Protein AF-A0A966VSQ1-F1 (afdb_monomer_lite)

Structure (mmCIF, N/CA/C/O backbone):
data_AF-A0A966VSQ1-F1
#
_entry.id   AF-A0A966VSQ1-F1
#
loop_
_atom_site.group_PDB
_atom_site.id
_atom_site.type_symbol
_atom_site.label_atom_id
_atom_site.label_alt_id
_atom_site.label_comp_id
_atom_site.label_asym_id
_atom_site.label_entity_id
_atom_site.label_seq_id
_atom_site.pdbx_PDB_ins_code
_atom_site.Cartn_x
_atom_site.Cartn_y
_atom_site.Cartn_z
_atom_site.occupancy
_atom_site.B_iso_or_equiv
_atom_site.auth_seq_id
_atom_site.auth_comp_id
_atom_site.auth_asym_id
_atom_site.auth_atom_id
_atom_site.pdbx_PDB_model_num
ATOM 1 N N . PHE A 1 1 ? 15.823 -20.113 -12.854 1.00 43.09 1 PHE A N 1
ATOM 2 C CA . PHE A 1 1 ? 14.601 -19.615 -12.197 1.00 43.09 1 PHE A CA 1
ATOM 3 C C . PHE A 1 1 ? 14.034 -18.511 -13.067 1.00 43.09 1 PHE A C 1
ATOM 5 O O . PHE A 1 1 ? 14.763 -17.575 -13.354 1.00 43.09 1 PHE A O 1
ATOM 12 N N . ARG A 1 2 ? 12.802 -18.638 -13.575 1.00 45.41 2 ARG A N 1
ATOM 13 C CA . ARG A 1 2 ? 12.134 -17.494 -14.207 1.00 45.41 2 ARG A CA 1
ATOM 14 C C . ARG A 1 2 ? 11.855 -16.509 -13.079 1.00 45.41 2 ARG A C 1
ATOM 16 O O . ARG A 1 2 ? 11.049 -16.825 -12.212 1.00 45.41 2 ARG A O 1
ATOM 23 N N . GLU A 1 3 ? 12.594 -15.405 -13.036 1.00 45.22 3 GLU A N 1
ATOM 24 C CA . GLU A 1 3 ? 12.303 -14.265 -12.172 1.00 45.22 3 GLU A CA 1
ATOM 25 C C . GLU A 1 3 ? 10.860 -13.851 -12.436 1.00 45.22 3 GLU A C 1
ATOM 27 O O . GLU A 1 3 ? 10.547 -13.176 -13.418 1.00 45.22 3 GLU A O 1
ATOM 32 N N . VAL A 1 4 ? 9.951 -14.322 -11.589 1.00 45.12 4 VAL A N 1
ATOM 33 C CA . VAL A 1 4 ? 8.610 -13.770 -11.521 1.00 45.12 4 VAL A CA 1
ATOM 34 C C . VAL A 1 4 ? 8.841 -12.377 -10.963 1.00 45.12 4 VAL A C 1
ATOM 36 O O . VAL A 1 4 ? 9.002 -12.210 -9.756 1.00 45.12 4 VAL A O 1
ATOM 39 N N . LYS A 1 5 ? 8.985 -11.374 -11.839 1.00 55.16 5 LYS A N 1
ATOM 40 C CA . LYS A 1 5 ? 8.933 -9.984 -11.390 1.00 55.16 5 LYS A CA 1
ATOM 41 C C . LYS A 1 5 ? 7.647 -9.878 -10.578 1.00 55.16 5 LYS A C 1
ATOM 43 O O . LYS A 1 5 ? 6.602 -10.259 -11.113 1.00 55.16 5 LYS A O 1
ATOM 48 N N . PRO A 1 6 ? 7.693 -9.433 -9.312 1.00 56.19 6 PRO A N 1
ATOM 49 C CA . PRO A 1 6 ? 6.459 -9.166 -8.600 1.00 56.19 6 PRO A CA 1
ATOM 50 C C . PRO A 1 6 ? 5.655 -8.223 -9.487 1.00 56.19 6 PRO A C 1
ATOM 52 O O . PRO A 1 6 ? 6.182 -7.190 -9.906 1.00 56.19 6 PRO A O 1
ATOM 55 N N . ALA A 1 7 ? 4.443 -8.629 -9.872 1.00 64.31 7 ALA A N 1
ATOM 56 C CA . ALA A 1 7 ? 3.564 -7.754 -10.626 1.00 64.31 7 ALA A CA 1
ATOM 57 C C . ALA A 1 7 ? 3.404 -6.492 -9.776 1.00 64.31 7 ALA A C 1
ATOM 59 O O . ALA A 1 7 ? 2.860 -6.540 -8.674 1.00 64.31 7 ALA A O 1
ATOM 60 N N . GLN A 1 8 ? 4.012 -5.394 -10.222 1.00 84.38 8 GLN A N 1
ATOM 61 C CA . GLN A 1 8 ? 3.997 -4.159 -9.458 1.00 84.38 8 GLN A CA 1
ATOM 62 C C . GLN A 1 8 ? 2.558 -3.664 -9.451 1.00 84.38 8 GLN A C 1
ATOM 64 O O . GLN A 1 8 ? 1.940 -3.579 -10.511 1.00 84.38 8 GLN A O 1
ATOM 69 N N . VAL A 1 9 ? 2.036 -3.294 -8.283 1.00 88.19 9 VAL A N 1
ATOM 70 C CA . VAL A 1 9 ? 0.668 -2.766 -8.168 1.00 88.19 9 VAL A CA 1
ATOM 71 C C . VAL A 1 9 ? 0.502 -1.556 -9.091 1.00 88.19 9 VAL A C 1
ATOM 73 O O . VAL A 1 9 ? -0.510 -1.427 -9.765 1.00 88.19 9 VAL A O 1
ATOM 76 N N . GLY A 1 10 ? 1.559 -0.752 -9.250 1.00 87.50 10 GLY A N 1
ATOM 77 C CA . GLY A 1 10 ? 1.642 0.368 -10.196 1.00 87.50 10 GLY A CA 1
ATOM 78 C C . GLY A 1 10 ? 1.398 0.045 -11.675 1.00 87.50 10 GLY A C 1
ATOM 79 O O . GLY A 1 10 ? 1.050 0.945 -12.437 1.00 87.50 10 GLY A O 1
ATOM 80 N N . ALA A 1 11 ? 1.572 -1.212 -12.088 1.00 90.06 11 ALA A N 1
ATOM 81 C CA . ALA A 1 11 ? 1.343 -1.658 -13.461 1.00 90.06 11 ALA A CA 1
ATOM 82 C C . ALA A 1 11 ? -0.108 -2.103 -13.717 1.00 90.06 11 ALA A C 1
ATOM 84 O O . ALA A 1 11 ? -0.489 -2.301 -14.869 1.00 90.06 11 ALA A O 1
ATOM 85 N N . LEU A 1 12 ? -0.915 -2.268 -12.665 1.00 90.69 12 LEU A N 1
ATOM 86 C CA . LEU A 1 12 ? -2.312 -2.678 -12.780 1.00 90.69 12 LEU A CA 1
ATOM 87 C C . LEU A 1 12 ? -3.218 -1.477 -13.099 1.00 90.69 12 LEU A C 1
ATOM 89 O O . LEU A 1 12 ? -2.988 -0.377 -12.597 1.00 90.69 12 LEU A O 1
ATOM 93 N N . PRO A 1 13 ? -4.291 -1.646 -13.883 1.00 93.00 13 PRO A N 1
ATOM 94 C CA . PRO A 1 13 ? -5.338 -0.634 -13.941 1.00 93.00 13 PRO A CA 1
ATOM 95 C C . PRO A 1 13 ? -6.022 -0.499 -12.571 1.00 93.00 13 PRO A C 1
ATOM 97 O O . PRO A 1 13 ? -6.056 -1.449 -11.788 1.00 93.00 13 PRO A O 1
ATOM 100 N N . ALA A 1 14 ? -6.572 0.679 -12.275 1.00 91.75 14 ALA A N 1
ATOM 101 C CA . ALA A 1 14 ? -7.141 0.980 -10.961 1.00 91.75 14 ALA A CA 1
ATOM 102 C C . ALA A 1 14 ? -8.297 0.026 -10.589 1.00 91.75 14 ALA A C 1
ATOM 104 O O . ALA A 1 14 ? -8.331 -0.487 -9.472 1.00 91.75 14 ALA A O 1
ATOM 105 N N . ASP A 1 15 ? -9.165 -0.317 -11.545 1.00 91.06 15 ASP A N 1
ATOM 106 C CA . ASP A 1 15 ? -10.234 -1.307 -11.348 1.00 91.06 15 ASP A CA 1
ATOM 107 C C . ASP A 1 15 ? -9.709 -2.709 -11.009 1.00 91.06 15 ASP A C 1
ATOM 109 O O . ASP A 1 15 ? -10.309 -3.423 -10.207 1.00 91.06 15 ASP A O 1
ATOM 113 N N . ALA A 1 16 ? -8.557 -3.107 -11.562 1.00 91.69 16 ALA A N 1
ATOM 114 C CA . ALA A 1 16 ? -7.957 -4.398 -11.226 1.00 91.69 16 ALA A CA 1
ATOM 115 C C . ALA A 1 16 ? -7.406 -4.418 -9.797 1.00 91.69 16 ALA A C 1
ATOM 117 O O . ALA A 1 16 ? -7.420 -5.470 -9.170 1.00 91.69 16 ALA A O 1
ATOM 118 N N . VAL A 1 17 ? -6.969 -3.273 -9.259 1.00 93.00 17 VAL A N 1
ATOM 119 C CA . VAL A 1 17 ? -6.539 -3.172 -7.854 1.00 93.00 17 VAL A CA 1
ATOM 120 C C . VAL A 1 17 ? -7.715 -3.423 -6.913 1.00 93.00 17 VAL A C 1
ATOM 122 O O . VAL A 1 17 ? -7.561 -4.149 -5.934 1.00 93.00 17 VAL A O 1
ATOM 125 N N . ARG A 1 18 ? -8.906 -2.912 -7.248 1.00 93.75 18 ARG A N 1
ATOM 126 C CA . ARG A 1 18 ? -10.138 -3.197 -6.498 1.00 93.75 18 ARG A CA 1
ATOM 127 C C . ARG A 1 18 ? -10.529 -4.674 -6.545 1.00 93.75 18 ARG A C 1
ATOM 129 O O . ARG A 1 18 ? -11.092 -5.170 -5.576 1.00 93.75 18 ARG A O 1
ATOM 136 N N . ALA A 1 19 ? -10.237 -5.364 -7.645 1.00 94.31 19 ALA A N 1
ATOM 137 C CA . ALA A 1 19 ? -10.566 -6.775 -7.831 1.00 94.31 19 ALA A CA 1
ATOM 138 C C . ALA A 1 19 ? -9.620 -7.750 -7.101 1.00 94.31 19 ALA A C 1
ATOM 140 O O . ALA A 1 19 ? -9.873 -8.951 -7.126 1.00 94.31 19 ALA A O 1
ATOM 141 N N . LEU A 1 20 ? -8.536 -7.272 -6.476 1.00 92.69 20 LEU A N 1
ATOM 142 C CA . LEU A 1 20 ? -7.604 -8.130 -5.740 1.00 92.69 20 LEU A CA 1
ATOM 143 C C . LEU A 1 20 ? -8.211 -8.626 -4.428 1.00 92.69 20 LEU A C 1
ATOM 145 O O . LEU A 1 20 ? -8.701 -7.844 -3.618 1.00 92.69 20 LEU A O 1
ATOM 149 N N . ASP A 1 21 ? -8.085 -9.912 -4.140 1.00 94.06 21 ASP A N 1
ATOM 150 C CA . ASP A 1 21 ? -8.487 -10.420 -2.833 1.00 94.06 21 ASP A CA 1
ATOM 151 C C . ASP A 1 21 ? -7.537 -9.926 -1.725 1.00 94.06 21 ASP A C 1
ATOM 153 O O . ASP A 1 21 ? -6.319 -9.843 -1.935 1.00 94.06 21 ASP A O 1
ATOM 157 N N . PRO A 1 22 ? -8.030 -9.683 -0.496 1.00 93.62 22 PRO A N 1
ATOM 158 C CA . PRO A 1 22 ? -7.177 -9.318 0.638 1.00 93.62 22 PRO A CA 1
ATOM 159 C C . PRO A 1 22 ? -6.029 -10.321 0.865 1.00 93.62 22 PRO A C 1
ATOM 161 O O . PRO A 1 22 ? -4.897 -9.933 1.158 1.00 93.62 22 PRO A O 1
ATOM 164 N N . ALA A 1 23 ? -6.284 -11.616 0.650 1.00 91.81 23 ALA A N 1
ATOM 165 C CA . ALA A 1 23 ? -5.263 -12.660 0.744 1.00 91.81 23 ALA A CA 1
ATOM 166 C C . ALA A 1 23 ? -4.155 -12.511 -0.314 1.00 91.81 23 ALA A C 1
ATOM 168 O O . ALA A 1 23 ? -2.989 -12.774 -0.017 1.00 91.81 23 ALA A O 1
ATOM 169 N N . GLN A 1 24 ? -4.495 -12.053 -1.524 1.00 92.19 24 GLN A N 1
ATOM 170 C CA . GLN A 1 24 ? -3.512 -11.765 -2.570 1.00 92.19 24 GLN A CA 1
ATOM 171 C C . GLN A 1 24 ? -2.658 -10.557 -2.188 1.00 92.19 24 GLN A C 1
ATOM 173 O O . GLN A 1 24 ? -1.443 -10.599 -2.359 1.00 92.19 24 GLN A O 1
ATOM 178 N N . ILE A 1 25 ? -3.264 -9.519 -1.601 1.00 92.38 25 ILE A N 1
ATOM 179 C CA . ILE A 1 25 ? -2.537 -8.343 -1.103 1.00 92.38 25 ILE A CA 1
ATOM 180 C C . ILE A 1 25 ? -1.547 -8.727 -0.007 1.00 92.38 25 ILE A C 1
ATOM 182 O O . ILE A 1 25 ? -0.383 -8.343 -0.083 1.00 92.38 25 ILE A O 1
ATOM 186 N N . ASN A 1 26 ? -1.970 -9.546 0.955 1.00 91.12 26 ASN A N 1
ATOM 187 C CA . ASN A 1 26 ? -1.099 -10.041 2.022 1.00 91.12 26 ASN A CA 1
ATOM 188 C C . ASN A 1 26 ? 0.042 -10.948 1.510 1.00 91.12 26 ASN A C 1
ATOM 190 O O . ASN A 1 26 ? 1.064 -11.081 2.180 1.00 91.12 26 ASN A O 1
ATOM 194 N N . ALA A 1 27 ? -0.126 -11.588 0.348 1.00 91.12 27 ALA A N 1
ATOM 195 C CA . ALA A 1 27 ? 0.889 -12.445 -0.265 1.00 91.12 27 ALA A CA 1
ATOM 196 C C . ALA A 1 27 ? 1.890 -11.680 -1.154 1.00 91.12 27 ALA A C 1
ATOM 198 O O . ALA A 1 27 ? 2.909 -12.250 -1.552 1.00 91.12 27 ALA A O 1
ATOM 199 N N . MET A 1 28 ? 1.623 -10.412 -1.487 1.00 90.62 28 MET A N 1
ATOM 200 C CA . MET A 1 28 ? 2.526 -9.610 -2.311 1.00 90.62 28 MET A CA 1
ATOM 201 C C . MET A 1 28 ? 3.766 -9.171 -1.518 1.00 90.62 28 MET A C 1
ATOM 203 O O . MET A 1 28 ? 3.659 -8.788 -0.354 1.00 90.62 28 MET A O 1
ATOM 207 N N . PRO A 1 29 ? 4.959 -9.164 -2.138 1.00 91.69 29 PRO A N 1
ATOM 208 C CA . PRO A 1 29 ? 6.137 -8.596 -1.499 1.00 91.69 29 PRO A CA 1
ATOM 209 C C . PRO A 1 29 ? 6.004 -7.074 -1.400 1.00 91.69 29 PRO A C 1
ATOM 211 O O . PRO A 1 29 ? 5.513 -6.434 -2.330 1.00 91.69 29 PRO A O 1
ATOM 214 N N . SER A 1 30 ? 6.551 -6.472 -0.340 1.00 92.44 30 SER A N 1
ATOM 215 C CA . SER A 1 30 ? 6.445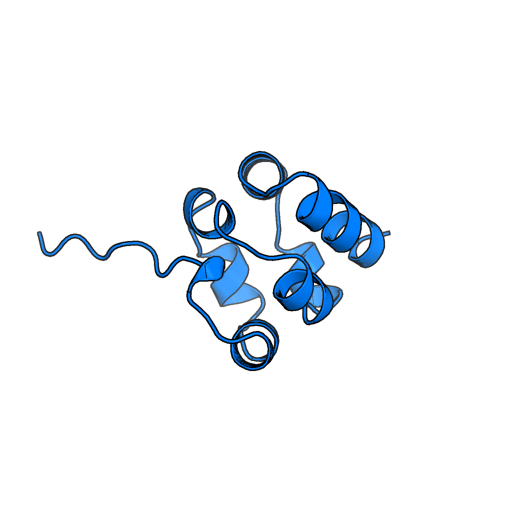 -5.024 -0.102 1.00 92.44 30 SER A CA 1
ATOM 216 C C . SER A 1 30 ? 6.946 -4.175 -1.282 1.00 92.44 30 SER A C 1
ATOM 218 O O . SER A 1 30 ? 6.382 -3.129 -1.595 1.00 92.44 30 SER A O 1
ATOM 220 N N . ALA A 1 31 ? 7.952 -4.658 -2.021 1.00 90.38 31 ALA A N 1
ATOM 221 C CA . ALA A 1 31 ? 8.473 -3.995 -3.219 1.00 90.38 31 ALA A CA 1
ATOM 222 C C . ALA A 1 31 ? 7.429 -3.817 -4.346 1.00 90.38 31 ALA A C 1
ATOM 224 O O . ALA A 1 31 ? 7.566 -2.910 -5.168 1.00 90.38 31 ALA A O 1
ATOM 225 N N . ALA A 1 32 ? 6.375 -4.640 -4.387 1.00 91.25 32 ALA A N 1
ATOM 226 C CA . ALA A 1 32 ? 5.302 -4.526 -5.376 1.00 91.25 32 ALA A CA 1
ATOM 227 C C . ALA A 1 32 ? 4.510 -3.214 -5.234 1.00 91.25 32 ALA A C 1
ATOM 229 O O . ALA A 1 32 ? 3.983 -2.704 -6.225 1.00 91.25 32 ALA A O 1
ATOM 230 N N . PHE A 1 33 ? 4.468 -2.637 -4.029 1.00 93.56 33 PHE A N 1
ATOM 231 C CA . PHE A 1 33 ? 3.730 -1.407 -3.737 1.00 93.56 33 PHE A CA 1
ATOM 232 C C . PHE A 1 33 ? 4.517 -0.126 -4.053 1.00 93.56 33 PHE A C 1
ATOM 234 O O . PHE A 1 33 ? 3.936 0.958 -4.064 1.00 93.56 33 PHE A O 1
ATOM 241 N N . GLY A 1 34 ? 5.814 -0.223 -4.366 1.00 92.75 34 GLY A N 1
ATOM 242 C CA . GLY A 1 34 ? 6.662 0.955 -4.590 1.00 92.75 34 GLY A CA 1
ATOM 243 C C . GLY A 1 34 ? 6.324 1.775 -5.832 1.00 92.75 34 GLY A C 1
ATOM 244 O O . GLY A 1 34 ? 6.614 2.966 -5.879 1.00 92.75 34 GLY A O 1
ATOM 245 N N . GLY A 1 35 ? 5.660 1.164 -6.816 1.00 90.50 35 GLY A N 1
ATOM 246 C CA . GLY A 1 35 ? 5.154 1.857 -8.004 1.00 90.50 35 GLY A CA 1
ATOM 247 C C . GLY A 1 35 ? 3.692 2.298 -7.909 1.00 90.50 35 GLY A C 1
ATOM 248 O O . GLY A 1 35 ? 3.148 2.764 -8.908 1.00 90.50 35 GLY A O 1
ATOM 249 N N . MET A 1 36 ? 3.026 2.090 -6.769 1.00 95.25 36 MET A N 1
ATOM 250 C CA . MET A 1 36 ? 1.587 2.326 -6.641 1.00 95.25 36 MET A CA 1
ATOM 251 C C . MET A 1 36 ? 1.242 3.810 -6.815 1.00 95.25 36 MET A C 1
ATOM 253 O O . MET A 1 36 ? 1.928 4.689 -6.295 1.00 95.25 36 MET A O 1
ATOM 257 N N . LYS A 1 37 ? 0.158 4.094 -7.534 1.00 95.62 37 LYS A N 1
ATOM 258 C CA . LYS A 1 37 ? -0.328 5.452 -7.803 1.00 95.62 37 LYS A CA 1
ATOM 259 C C . LYS A 1 37 ? -1.470 5.835 -6.855 1.00 95.62 37 LYS A C 1
ATOM 261 O O . LYS A 1 37 ? -2.213 4.953 -6.422 1.00 95.62 37 LYS A O 1
ATOM 266 N N . PRO A 1 38 ? -1.682 7.135 -6.573 1.00 96.44 38 PRO A N 1
ATOM 267 C CA . PRO A 1 38 ? -2.800 7.593 -5.745 1.00 96.44 38 PRO A CA 1
ATOM 268 C C . PRO A 1 38 ? -4.168 7.117 -6.250 1.00 96.44 38 PRO A C 1
ATOM 270 O O . PRO A 1 38 ? -4.989 6.676 -5.455 1.00 96.44 38 PRO A O 1
ATOM 273 N N . GLU A 1 39 ? -4.379 7.122 -7.568 1.00 95.94 39 GLU A N 1
ATOM 274 C CA . GLU A 1 39 ? -5.626 6.670 -8.205 1.00 95.94 39 GLU A CA 1
ATOM 275 C C . GLU A 1 39 ? -5.928 5.197 -7.898 1.00 95.94 39 GLU A C 1
ATOM 277 O O . GLU A 1 39 ? -7.070 4.832 -7.654 1.00 95.94 39 GLU A O 1
ATOM 282 N N . GLN A 1 40 ? -4.897 4.350 -7.849 1.00 96.00 40 GLN A N 1
ATOM 283 C CA . GLN A 1 40 ? -5.031 2.941 -7.476 1.00 96.00 40 GLN A CA 1
ATOM 284 C C . GLN A 1 40 ? -5.311 2.783 -5.981 1.00 96.00 40 GLN A C 1
ATOM 286 O O . GLN A 1 40 ? -6.099 1.932 -5.584 1.00 96.00 40 GLN A O 1
ATOM 291 N N . ALA A 1 41 ? -4.675 3.607 -5.144 1.00 96.06 41 ALA A N 1
ATOM 292 C CA . ALA A 1 41 ? -4.875 3.575 -3.699 1.00 96.06 41 ALA A CA 1
ATOM 293 C C . ALA A 1 41 ? -6.302 3.985 -3.312 1.00 96.06 41 ALA A C 1
ATOM 295 O O . ALA A 1 41 ? -6.849 3.452 -2.354 1.00 96.06 41 ALA A O 1
ATOM 296 N N . GLN A 1 42 ? -6.921 4.880 -4.086 1.00 96.19 42 GLN A N 1
ATOM 297 C CA . GLN A 1 42 ? -8.326 5.265 -3.927 1.00 96.19 42 GLN A CA 1
ATOM 298 C C . GLN A 1 42 ? -9.312 4.142 -4.276 1.00 96.19 42 GLN A C 1
ATOM 300 O O . GLN A 1 42 ? -10.458 4.198 -3.841 1.00 96.19 42 GLN A O 1
ATOM 305 N N . GLN A 1 43 ? -8.889 3.133 -5.043 1.00 96.88 43 GLN A N 1
ATOM 306 C CA . GLN A 1 43 ? -9.733 1.982 -5.380 1.00 96.88 43 GLN A CA 1
ATOM 307 C C . GLN A 1 43 ? -9.689 0.863 -4.332 1.00 96.88 43 GLN A C 1
ATOM 309 O O . GLN A 1 43 ? -10.513 -0.055 -4.397 1.00 96.88 43 GLN A O 1
ATOM 314 N N . LEU A 1 44 ? -8.760 0.937 -3.371 1.00 96.25 44 LEU A N 1
ATOM 315 C CA . LEU A 1 44 ? -8.661 -0.039 -2.291 1.00 96.25 44 LEU A CA 1
ATOM 316 C C . LEU A 1 44 ? -9.895 0.005 -1.386 1.00 96.25 44 LEU A C 1
ATOM 318 O O . LEU A 1 44 ? -10.421 1.068 -1.053 1.00 96.25 44 LEU A O 1
ATOM 322 N N . THR A 1 45 ? -10.321 -1.167 -0.933 1.00 96.25 45 THR A N 1
ATOM 323 C CA . THR A 1 45 ? -11.323 -1.308 0.125 1.00 96.25 45 THR A CA 1
ATOM 324 C C . THR A 1 45 ? -10.667 -1.255 1.512 1.00 96.25 45 THR A C 1
ATOM 326 O O . THR A 1 45 ? -9.467 -1.519 1.637 1.00 96.25 45 THR A O 1
ATOM 329 N N . PRO A 1 46 ? -11.431 -0.973 2.585 1.00 95.69 46 PRO A N 1
ATOM 330 C CA . PRO A 1 46 ? -10.913 -1.048 3.954 1.00 95.69 46 PRO A CA 1
ATOM 331 C C . PRO A 1 46 ? -10.342 -2.430 4.307 1.00 95.69 46 PRO A C 1
ATOM 333 O O . PRO A 1 46 ? -9.304 -2.530 4.955 1.00 95.69 46 PRO A O 1
ATOM 336 N N . GLU A 1 47 ? -10.966 -3.507 3.822 1.00 95.81 47 GLU A N 1
ATOM 337 C CA . GLU A 1 47 ? -10.513 -4.885 4.060 1.00 95.81 47 GLU A CA 1
ATOM 338 C C . GLU A 1 47 ? -9.164 -5.176 3.391 1.00 95.81 47 GLU A C 1
ATOM 340 O O . GLU A 1 47 ? -8.277 -5.775 4.000 1.00 95.81 47 GLU A O 1
ATOM 345 N N . GLN A 1 48 ? -8.985 -4.710 2.153 1.00 96.25 48 GLN A N 1
ATOM 346 C CA . GLN A 1 48 ? -7.714 -4.769 1.432 1.00 96.25 48 GLN A CA 1
ATOM 347 C C . GLN A 1 48 ? -6.647 -3.917 2.127 1.00 96.25 48 GLN A C 1
ATOM 349 O O . GLN A 1 48 ? -5.515 -4.365 2.318 1.00 96.25 48 GLN A O 1
ATOM 354 N N . ALA A 1 49 ? -7.015 -2.704 2.553 1.00 96.06 49 ALA A N 1
ATOM 355 C CA . ALA A 1 49 ? -6.121 -1.806 3.264 1.00 96.06 49 ALA A CA 1
ATOM 356 C C . ALA A 1 49 ? -5.652 -2.414 4.592 1.00 96.06 49 ALA A C 1
ATOM 358 O O . ALA A 1 49 ? -4.466 -2.329 4.904 1.00 96.06 49 ALA A O 1
ATOM 359 N N . ALA A 1 50 ? -6.526 -3.101 5.331 1.00 95.75 50 ALA A N 1
ATOM 360 C CA . ALA A 1 50 ? -6.189 -3.775 6.585 1.00 95.75 50 ALA A CA 1
ATOM 361 C C . ALA A 1 50 ? -5.098 -4.854 6.435 1.00 95.75 50 ALA A C 1
ATOM 363 O O . ALA A 1 50 ? -4.376 -5.125 7.394 1.00 95.75 50 ALA A O 1
ATOM 364 N N . GLN A 1 51 ? -4.924 -5.433 5.241 1.00 95.88 51 GLN A N 1
ATOM 365 C CA . GLN A 1 51 ? -3.865 -6.416 4.976 1.00 95.88 51 GLN A CA 1
ATOM 366 C C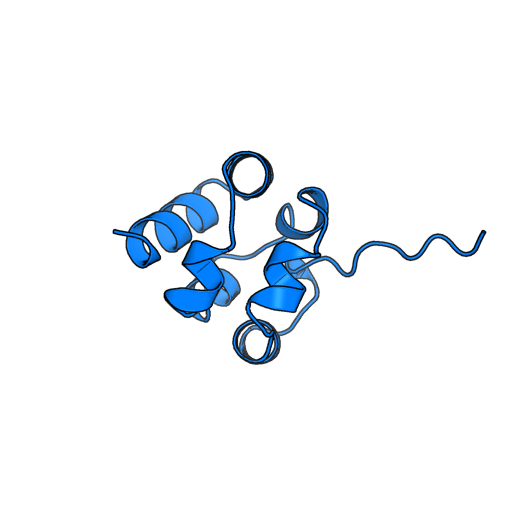 . GLN A 1 51 ? -2.485 -5.791 4.729 1.00 95.88 51 GLN A C 1
ATOM 368 O O . GLN A 1 51 ? -1.4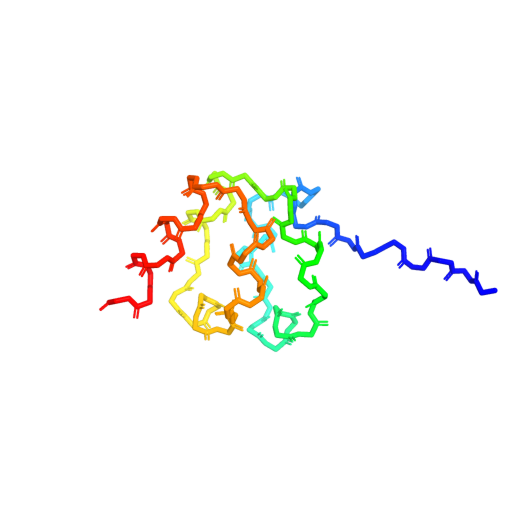77 -6.495 4.786 1.00 95.88 51 GLN A O 1
ATOM 373 N N . ILE A 1 52 ? -2.415 -4.481 4.475 1.00 94.38 52 ILE A N 1
ATOM 374 C CA . ILE A 1 52 ? -1.163 -3.761 4.213 1.00 94.38 52 ILE A CA 1
ATOM 375 C C . ILE A 1 52 ? -0.447 -3.517 5.547 1.00 94.38 52 ILE A C 1
ATOM 377 O O . ILE A 1 52 ? -0.969 -2.822 6.421 1.00 94.38 52 ILE A O 1
ATOM 381 N N . LYS A 1 53 ? 0.775 -4.023 5.718 1.00 93.44 53 LYS A N 1
ATOM 382 C CA . LYS A 1 53 ? 1.536 -3.937 6.977 1.00 93.44 53 LYS A CA 1
ATOM 383 C C . LYS A 1 53 ? 2.562 -2.804 6.943 1.00 93.44 53 LYS A C 1
ATOM 385 O O . LYS A 1 53 ? 2.740 -2.114 5.942 1.00 93.44 53 LYS A O 1
ATOM 390 N N . GLY A 1 54 ? 3.251 -2.591 8.064 1.00 94.56 54 GLY A N 1
ATOM 391 C CA . GLY A 1 54 ? 4.282 -1.553 8.201 1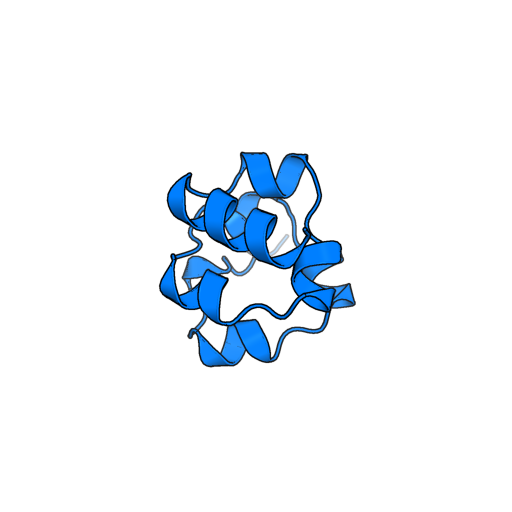.00 94.56 54 GLY A CA 1
ATOM 392 C C . GLY A 1 54 ? 5.348 -1.561 7.088 1.00 94.56 54 GLY A C 1
ATOM 393 O O . GLY A 1 54 ? 5.591 -0.502 6.508 1.00 94.56 54 GLY A O 1
ATOM 394 N N . PRO A 1 55 ? 5.945 -2.718 6.737 1.00 93.75 55 PRO A N 1
ATOM 395 C CA . PRO A 1 55 ? 6.914 -2.806 5.641 1.00 93.75 55 PRO A CA 1
ATOM 396 C C . PRO A 1 55 ? 6.333 -2.428 4.271 1.00 93.75 55 PRO A C 1
ATOM 398 O O . PRO A 1 55 ? 7.008 -1.776 3.477 1.00 93.75 55 PRO A O 1
ATOM 401 N N . ASP A 1 56 ? 5.069 -2.766 4.014 1.00 94.69 56 ASP A N 1
ATOM 402 C CA . ASP A 1 56 ? 4.382 -2.433 2.761 1.00 94.69 56 ASP A CA 1
ATOM 403 C C . ASP A 1 56 ? 4.142 -0.927 2.660 1.00 94.69 56 ASP A C 1
ATOM 405 O O . ASP A 1 56 ? 4.442 -0.310 1.640 1.00 94.69 56 ASP A O 1
ATOM 409 N N . LEU A 1 57 ? 3.698 -0.308 3.761 1.00 95.06 57 LEU A N 1
ATOM 410 C CA . LEU A 1 57 ? 3.575 1.145 3.856 1.00 95.06 57 LEU A CA 1
ATOM 411 C C . LEU A 1 57 ? 4.923 1.840 3.650 1.00 95.06 57 LEU A C 1
ATOM 413 O O . LEU A 1 57 ? 4.966 2.888 3.019 1.00 95.06 57 LEU A O 1
ATOM 417 N N . ALA A 1 58 ? 6.022 1.293 4.171 1.00 95.38 58 ALA A N 1
ATOM 418 C CA . ALA A 1 58 ? 7.348 1.882 3.991 1.00 95.38 58 ALA A CA 1
ATOM 419 C C . ALA A 1 58 ? 7.814 1.852 2.526 1.00 95.38 58 ALA A C 1
ATOM 421 O O . ALA A 1 58 ? 8.535 2.754 2.103 1.00 95.38 58 ALA A O 1
ATOM 422 N N . ALA A 1 59 ? 7.379 0.851 1.757 1.00 94.56 59 ALA A N 1
ATOM 423 C CA . ALA A 1 59 ? 7.683 0.741 0.336 1.00 94.56 59 ALA A CA 1
ATOM 424 C C . ALA A 1 59 ? 6.822 1.667 -0.541 1.00 94.56 59 ALA A C 1
ATOM 426 O O . ALA A 1 59 ? 7.230 1.980 -1.654 1.00 94.56 59 ALA A O 1
ATOM 427 N N . MET A 1 60 ? 5.655 2.115 -0.068 1.00 96.00 60 MET A N 1
ATOM 428 C CA . MET A 1 60 ? 4.724 2.950 -0.834 1.00 96.00 60 MET A CA 1
ATOM 429 C C . MET A 1 60 ? 5.165 4.417 -0.966 1.00 96.00 60 MET A C 1
ATOM 431 O O . MET A 1 60 ? 5.757 4.985 -0.042 1.00 96.00 60 MET A O 1
ATOM 435 N N . PRO A 1 61 ? 4.754 5.102 -2.049 1.00 95.94 61 PRO A N 1
ATOM 436 C CA . PRO A 1 61 ? 4.890 6.551 -2.153 1.00 95.94 61 PRO A CA 1
ATOM 437 C C . PRO A 1 61 ? 4.136 7.302 -1.038 1.00 95.94 61 PRO A C 1
ATOM 439 O O . PRO A 1 61 ? 3.056 6.864 -0.631 1.00 95.94 61 PRO A O 1
ATOM 442 N N . PRO A 1 62 ? 4.621 8.475 -0.581 1.00 96.25 62 PRO A N 1
ATOM 443 C CA . PRO A 1 62 ? 4.014 9.216 0.531 1.00 96.25 62 PRO A CA 1
ATOM 444 C C . PRO A 1 62 ? 2.514 9.496 0.364 1.00 96.25 62 PRO A C 1
ATOM 446 O O . PRO A 1 62 ? 1.743 9.280 1.294 1.00 96.25 62 PRO A O 1
ATOM 449 N N . ALA A 1 63 ? 2.085 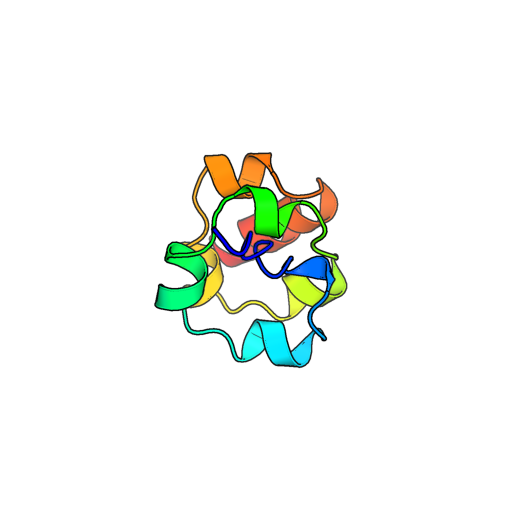9.907 -0.833 1.00 95.88 63 ALA A N 1
ATOM 450 C CA . ALA A 1 63 ? 0.676 10.188 -1.118 1.00 95.88 63 ALA A CA 1
ATOM 451 C C . ALA A 1 63 ? -0.215 8.938 -0.991 1.00 95.88 63 ALA A C 1
ATOM 453 O O . ALA A 1 63 ? -1.310 9.009 -0.439 1.00 95.88 63 ALA A O 1
ATOM 454 N N . VAL A 1 64 ? 0.276 7.781 -1.448 1.00 97.12 64 VAL A N 1
ATOM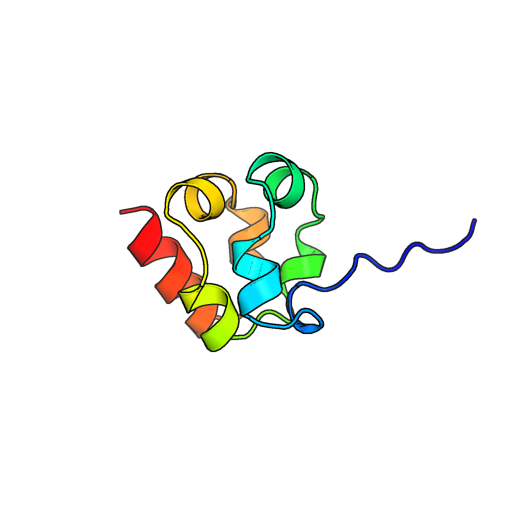 455 C CA . VAL A 1 64 ? -0.429 6.495 -1.332 1.00 97.12 64 VAL A CA 1
ATOM 456 C C . VAL A 1 64 ? -0.557 6.077 0.129 1.00 97.12 64 VAL A C 1
ATOM 458 O O . VAL A 1 64 ? -1.634 5.667 0.553 1.00 97.12 64 VAL A O 1
ATOM 461 N N . ARG A 1 65 ? 0.509 6.239 0.921 1.00 96.94 65 ARG A N 1
ATOM 462 C CA . ARG A 1 65 ? 0.505 5.897 2.353 1.00 96.94 65 ARG A CA 1
ATOM 463 C C . ARG A 1 65 ? -0.579 6.646 3.118 1.00 96.94 65 ARG A C 1
ATOM 465 O O . ARG A 1 65 ? -1.254 6.038 3.943 1.00 96.94 65 ARG A O 1
ATOM 472 N N . THR A 1 66 ? -0.762 7.935 2.836 1.00 97.44 66 THR A N 1
ATOM 473 C CA . THR A 1 66 ? -1.822 8.738 3.463 1.00 97.44 66 THR A CA 1
ATOM 474 C C . THR A 1 66 ? -3.207 8.187 3.132 1.00 97.44 66 THR A C 1
ATOM 476 O O . THR A 1 66 ? -4.016 8.008 4.036 1.00 97.44 66 THR A O 1
ATOM 479 N N . ILE A 1 67 ? -3.464 7.850 1.864 1.00 96.81 67 ILE A N 1
ATOM 480 C CA . ILE A 1 67 ? -4.751 7.282 1.433 1.00 96.81 67 ILE A CA 1
ATOM 481 C C . ILE A 1 67 ? -5.010 5.943 2.134 1.00 96.81 67 ILE A C 1
ATOM 483 O O . ILE A 1 67 ? -6.067 5.754 2.726 1.00 96.81 67 ILE A O 1
ATOM 487 N N . VAL A 1 68 ? -4.026 5.040 2.132 1.00 96.31 68 VAL A N 1
ATOM 488 C CA . VAL A 1 68 ? -4.146 3.724 2.776 1.00 96.31 68 VAL A CA 1
ATOM 489 C C . VAL A 1 68 ? -4.368 3.845 4.284 1.00 96.31 68 VAL A C 1
ATOM 491 O O . VAL A 1 68 ? -5.166 3.099 4.840 1.00 96.31 68 VAL A O 1
ATOM 494 N N . ASN A 1 69 ? -3.690 4.775 4.962 1.00 96.06 69 ASN A N 1
ATOM 495 C CA . ASN A 1 69 ? -3.890 4.990 6.395 1.00 96.06 69 ASN A CA 1
ATOM 496 C C . ASN A 1 69 ? -5.295 5.520 6.708 1.00 96.06 69 ASN A C 1
ATOM 498 O O . ASN A 1 69 ? -5.892 5.071 7.680 1.00 96.06 69 ASN A O 1
ATOM 502 N N . ASN A 1 70 ? -5.846 6.396 5.863 1.00 96.38 70 ASN A N 1
ATOM 503 C CA . ASN A 1 70 ? -7.218 6.888 6.015 1.00 96.38 70 ASN A CA 1
ATOM 504 C C . ASN A 1 70 ? -8.272 5.785 5.823 1.00 96.38 70 ASN A C 1
ATOM 506 O O . ASN A 1 70 ? -9.359 5.903 6.365 1.00 96.38 70 ASN A O 1
ATOM 510 N N . LEU A 1 71 ? -7.966 4.729 5.059 1.00 95.00 71 LEU A N 1
ATOM 511 C CA . LEU A 1 71 ? -8.856 3.572 4.874 1.00 95.00 71 LEU A CA 1
ATOM 512 C C . LEU A 1 71 ? -8.813 2.576 6.046 1.00 95.00 71 LEU A C 1
ATOM 514 O O . LEU A 1 71 ? -9.680 1.710 6.135 1.00 95.00 71 LEU A O 1
ATOM 518 N N . LYS A 1 72 ? -7.777 2.651 6.892 1.00 90.06 72 LYS A N 1
ATOM 519 C CA . LYS A 1 72 ? -7.571 1.771 8.056 1.00 90.06 72 LYS A CA 1
ATOM 520 C C . LYS A 1 72 ? -8.092 2.358 9.367 1.00 90.06 72 LYS A C 1
ATOM 522 O O . LYS A 1 72 ? -8.283 1.594 10.311 1.00 90.06 72 LYS A O 1
ATOM 527 N N . GLY A 1 73 ? -8.171 3.686 9.445 1.00 80.44 73 GLY A N 1
ATOM 528 C CA . GLY A 1 73 ? -8.704 4.426 10.592 1.00 80.44 73 GLY A CA 1
ATOM 529 C C . GLY A 1 73 ? -10.218 4.497 10.550 1.00 80.44 73 GLY A C 1
ATOM 530 O O . GLY A 1 73 ? -10.803 4.526 11.652 1.00 80.44 73 GLY A O 1
#

Foldseek 3Di:
DPPPPQCALLNDDLVVLLVDDLVNLLVGDLLSQLNPDLSNLLSDALSNLVSQDPSNLVSHDPNSSVSSVVSPD

Secondary structure (DSSP, 8-state):
--------GGGS-HHHHHTS-HHHHHHS-GGGGGG--HHHHTT--HHHHHT--HHHHHHS-HHHHHHHHHHH-

Sequence (73 aa):
FREVKPAQVGALPADAVRALDPAQINAMPSAAFGGMKPEQAQQLTPEQAAQIKGPDLAAMPPAVRTIVNNLKG

pLDDT: mean 89.52, std 13.2, range [43.09, 97.44]

Radius of gyration: 11.24 Å; chains: 1; bounding box: 26×30×25 Å